Protein AF-A0A4U5U9J2-F1 (afdb_monomer_lite)

Foldseek 3Di:
DDDDPVVVVVVVVVVVVVVVVVVVVVVVVVVVVVVVVVVVVVVVVVVVVVVVVVVVVVVVVVVVVVVVCCVLCVCVVVVNDDGSVPPPDDDPDPPDDDPPPPPPPPPPPPPPDDDDDDDDQDDDDQWGDDPDPDGPRPPPPPPPDDDDDDPPPDD

Sequence (155 aa):
MSASVPEHQELLDRHEYILGRRAELLEQMQSHREQMKIQRKQQVEESEAARHRNSTLLQTRYWASVEESIPAWEHFLLGKGPHPADCPGQPPRRAKQKPSTAKNQGSYFKCRYIRSKWPVAERVGNVIRCCGNVVCVAAVAQTVPPPPSCEEEKS

Organism: Collichthys lucidus (NCBI:txid240159)

Structure (mmCIF, N/CA/C/O backbone):
data_AF-A0A4U5U9J2-F1
#
_entry.id   AF-A0A4U5U9J2-F1
#
loop_
_atom_site.group_PDB
_atom_site.id
_atom_site.type_symbol
_atom_site.label_atom_id
_atom_site.label_alt_id
_atom_site.label_comp_id
_atom_site.label_asym_id
_atom_site.label_entity_id
_atom_site.label_seq_id
_atom_site.pdbx_PDB_ins_code
_atom_site.Cartn_x
_atom_site.Cartn_y
_atom_site.Cartn_z
_atom_site.occupancy
_atom_site.B_iso_or_equiv
_atom_site.auth_seq_id
_atom_site.auth_comp_id
_atom_site.auth_asym_id
_atom_site.auth_atom_id
_atom_site.pdbx_PDB_model_num
ATOM 1 N N . MET A 1 1 ? 24.794 -1.847 -56.945 1.00 43.69 1 MET A N 1
ATOM 2 C CA . MET A 1 1 ? 25.380 -0.841 -56.040 1.00 43.69 1 MET A CA 1
ATOM 3 C C . MET A 1 1 ? 25.689 -1.552 -54.741 1.00 43.69 1 MET A C 1
ATOM 5 O O . MET A 1 1 ? 24.757 -2.008 -54.093 1.00 43.69 1 MET A O 1
ATOM 9 N N . SER A 1 2 ? 26.969 -1.760 -54.448 1.00 54.12 2 SER A N 1
ATOM 10 C CA . SER A 1 2 ? 27.419 -2.426 -53.223 1.00 54.12 2 SER A CA 1
ATOM 11 C C . SER A 1 2 ? 27.791 -1.337 -52.227 1.00 54.12 2 SER A C 1
ATOM 13 O O . SER A 1 2 ? 28.576 -0.460 -52.585 1.00 54.12 2 SER A O 1
ATOM 15 N N . ALA A 1 3 ? 27.190 -1.360 -51.037 1.00 59.53 3 ALA A N 1
ATOM 16 C CA . ALA A 1 3 ? 27.497 -0.402 -49.979 1.00 59.53 3 ALA A CA 1
ATOM 17 C C . ALA A 1 3 ? 28.999 -0.430 -49.671 1.00 59.53 3 ALA A C 1
ATOM 19 O O . ALA A 1 3 ? 29.617 -1.501 -49.643 1.00 59.53 3 ALA A O 1
ATOM 20 N N . SER A 1 4 ? 29.591 0.745 -49.484 1.00 74.19 4 SER A N 1
ATOM 21 C CA . SER A 1 4 ? 31.005 0.837 -49.137 1.00 74.19 4 SER A CA 1
ATOM 22 C C . SER A 1 4 ? 31.201 0.443 -47.667 1.00 74.19 4 SER A C 1
ATOM 24 O O . SER A 1 4 ? 30.349 0.698 -46.820 1.00 74.19 4 SER A O 1
ATOM 26 N N . VAL A 1 5 ? 32.329 -0.196 -47.347 1.00 73.88 5 VAL A N 1
ATOM 27 C CA . VAL A 1 5 ? 32.703 -0.612 -45.977 1.00 73.88 5 VAL A CA 1
ATOM 28 C C . VAL A 1 5 ? 32.447 0.465 -44.894 1.00 73.88 5 VAL A C 1
ATOM 30 O O . VAL A 1 5 ? 31.928 0.099 -43.839 1.00 73.88 5 VAL A O 1
ATOM 33 N N . PRO A 1 6 ? 32.726 1.770 -45.109 1.00 76.50 6 PRO A N 1
ATOM 34 C CA . PRO A 1 6 ? 32.432 2.799 -44.103 1.00 76.50 6 PRO A CA 1
ATOM 35 C C . PRO A 1 6 ? 30.933 3.044 -43.844 1.00 76.50 6 PRO A C 1
ATOM 37 O O . PRO A 1 6 ? 30.568 3.323 -42.705 1.00 76.50 6 PRO A O 1
ATOM 40 N N . GLU A 1 7 ? 30.048 2.877 -44.834 1.00 85.19 7 GLU A N 1
ATOM 41 C CA . GLU A 1 7 ? 28.589 3.005 -44.632 1.00 85.19 7 GLU A CA 1
ATOM 42 C C . GLU A 1 7 ? 28.043 1.878 -43.744 1.00 85.19 7 GLU A C 1
ATOM 44 O O . GLU A 1 7 ? 27.131 2.080 -42.941 1.00 85.19 7 GLU A O 1
ATOM 49 N N . HIS A 1 8 ? 28.621 0.679 -43.863 1.00 89.25 8 HIS A N 1
ATOM 50 C CA . HIS A 1 8 ? 28.264 -0.454 -43.015 1.00 89.25 8 HIS A CA 1
ATOM 51 C C . HIS A 1 8 ? 28.697 -0.231 -41.559 1.00 89.25 8 HIS A C 1
ATOM 53 O O . HIS A 1 8 ? 27.952 -0.581 -40.646 1.00 89.25 8 HIS A O 1
ATOM 59 N N . GLN A 1 9 ? 29.864 0.379 -41.330 1.00 93.88 9 GLN A N 1
ATOM 60 C CA . GLN A 1 9 ? 30.335 0.685 -39.978 1.00 93.88 9 GLN A CA 1
ATOM 61 C C . GLN A 1 9 ? 29.421 1.694 -39.274 1.00 93.88 9 GLN A C 1
ATOM 63 O O . GLN A 1 9 ? 28.988 1.444 -38.154 1.00 93.88 9 GLN A O 1
ATOM 68 N N . GLU A 1 10 ? 29.040 2.780 -39.951 1.00 94.12 10 GLU A N 1
ATOM 69 C CA . GLU A 1 10 ? 28.128 3.772 -39.369 1.00 94.12 10 GLU A CA 1
ATOM 70 C C . GLU A 1 10 ? 26.764 3.154 -39.007 1.00 94.12 10 GLU A C 1
ATOM 72 O O . GLU A 1 10 ? 26.147 3.498 -37.994 1.00 94.12 10 GLU A O 1
ATOM 77 N N . LEU A 1 11 ? 26.280 2.207 -39.817 1.00 95.75 11 LEU A N 1
ATOM 78 C CA . LEU A 1 11 ? 25.041 1.492 -39.528 1.00 95.75 11 LEU A CA 1
ATOM 79 C C . LEU A 1 11 ? 25.152 0.621 -38.268 1.00 95.75 11 LEU A C 1
ATOM 81 O O . LEU A 1 11 ? 24.199 0.572 -37.485 1.00 95.75 11 LEU A O 1
ATOM 85 N N . LEU A 1 12 ? 26.291 -0.049 -38.069 1.00 95.75 12 LEU A N 1
ATOM 86 C CA . LEU A 1 12 ? 26.555 -0.828 -36.858 1.00 95.75 12 LEU A CA 1
ATOM 87 C C . LEU A 1 12 ? 26.561 0.071 -35.620 1.00 95.75 12 LEU A C 1
ATOM 89 O O . LEU A 1 12 ? 25.871 -0.242 -34.650 1.00 95.75 12 LEU A O 1
ATOM 93 N N . ASP A 1 13 ? 27.225 1.222 -35.690 1.00 97.00 13 ASP A N 1
ATOM 94 C CA . ASP A 1 13 ? 27.300 2.169 -34.573 1.00 97.00 13 ASP A CA 1
ATOM 95 C C . ASP A 1 13 ? 25.897 2.694 -34.198 1.00 97.00 13 ASP A C 1
ATOM 97 O O . ASP A 1 13 ? 25.513 2.752 -33.025 1.00 97.00 13 ASP A O 1
ATOM 101 N N . ARG A 1 14 ? 25.060 3.007 -35.200 1.00 97.81 14 ARG A N 1
ATOM 102 C CA . ARG A 1 14 ? 23.654 3.396 -34.977 1.00 97.81 14 ARG A CA 1
ATOM 103 C C . ARG A 1 14 ? 22.833 2.267 -34.359 1.00 97.81 14 ARG A C 1
ATOM 105 O O . ARG A 1 14 ? 21.957 2.528 -33.531 1.00 97.81 14 ARG A O 1
ATOM 112 N N . HIS A 1 15 ? 23.068 1.026 -34.774 1.00 97.81 15 HIS A N 1
ATOM 113 C CA . HIS A 1 15 ? 22.373 -0.132 -34.225 1.00 97.81 15 HIS A CA 1
ATOM 114 C C . HIS A 1 15 ? 22.726 -0.342 -32.753 1.00 97.81 15 HIS A C 1
ATOM 116 O O . HIS A 1 15 ? 21.823 -0.495 -31.930 1.00 97.81 15 HIS A O 1
ATOM 122 N N . GLU A 1 16 ? 24.014 -0.282 -32.420 1.00 98.06 16 GLU A N 1
ATOM 123 C CA . GLU A 1 16 ? 24.494 -0.381 -31.046 1.00 98.06 16 GLU A CA 1
ATOM 124 C C . GLU A 1 16 ? 23.889 0.724 -30.173 1.00 98.06 16 GLU A C 1
ATOM 126 O O . GLU A 1 16 ? 23.336 0.438 -29.110 1.00 98.06 16 GLU A O 1
ATOM 131 N N . TYR A 1 17 ? 23.852 1.963 -30.672 1.00 98.38 17 TYR A N 1
ATOM 132 C CA . TYR A 1 17 ? 23.185 3.067 -29.985 1.00 98.38 17 TYR A CA 1
ATOM 133 C C . TYR A 1 17 ? 21.699 2.779 -29.715 1.00 98.38 17 TYR A C 1
ATOM 135 O O . TYR A 1 17 ? 21.212 2.961 -28.597 1.00 98.38 17 TYR A O 1
ATOM 143 N N . ILE A 1 18 ? 20.959 2.293 -30.717 1.00 98.62 18 ILE A N 1
ATOM 144 C CA . ILE A 1 18 ? 19.539 1.948 -30.561 1.00 98.62 18 ILE A CA 1
ATOM 145 C C . ILE A 1 18 ? 19.356 0.835 -29.523 1.00 98.62 18 ILE A C 1
ATOM 147 O O . ILE A 1 18 ? 18.420 0.900 -28.719 1.00 98.62 18 ILE A O 1
ATOM 151 N N . LEU A 1 19 ? 20.217 -0.185 -29.531 1.00 98.62 19 LEU A N 1
ATOM 152 C CA . LEU A 1 19 ? 20.182 -1.256 -28.537 1.00 98.62 19 LEU A CA 1
ATOM 153 C C . LEU A 1 19 ? 20.455 -0.720 -27.127 1.00 98.62 19 LEU A C 1
ATOM 155 O O . LEU A 1 19 ? 19.695 -1.048 -26.215 1.00 98.62 19 LEU A O 1
ATOM 159 N N . GLY A 1 20 ? 21.445 0.162 -26.964 1.00 98.62 20 GLY A N 1
ATOM 160 C CA . GLY A 1 20 ? 21.744 0.827 -25.694 1.00 98.62 20 GLY A CA 1
ATOM 161 C C . GLY A 1 20 ? 20.545 1.611 -25.156 1.00 98.62 20 GLY A C 1
ATOM 162 O O . GLY A 1 20 ? 20.081 1.361 -24.044 1.00 98.62 20 GLY A O 1
ATOM 163 N N . ARG A 1 21 ? 19.932 2.468 -25.987 1.00 98.75 21 ARG A N 1
ATOM 164 C CA . ARG A 1 21 ? 18.730 3.237 -25.603 1.00 98.75 21 ARG A CA 1
ATOM 165 C C . ARG A 1 21 ? 17.556 2.348 -25.191 1.00 98.75 21 ARG A C 1
ATOM 167 O O . ARG A 1 21 ? 16.795 2.708 -24.293 1.00 98.75 21 ARG A O 1
ATOM 174 N N . ARG A 1 22 ? 17.378 1.200 -25.849 1.00 98.75 22 ARG A N 1
ATOM 175 C CA . ARG A 1 22 ? 16.326 0.231 -25.501 1.00 98.75 22 ARG A CA 1
ATOM 176 C C . ARG A 1 22 ? 16.608 -0.453 -24.169 1.00 98.75 22 ARG A C 1
ATOM 178 O O . ARG A 1 22 ? 15.673 -0.617 -23.390 1.00 98.75 22 ARG A O 1
ATOM 185 N N . ALA A 1 23 ? 17.857 -0.837 -23.916 1.00 98.69 23 ALA A N 1
ATOM 186 C CA . ALA A 1 23 ? 18.259 -1.448 -22.654 1.00 98.69 23 ALA A CA 1
ATOM 187 C C . ALA A 1 23 ? 18.002 -0.497 -21.476 1.00 98.69 23 ALA A C 1
ATOM 189 O O . ALA A 1 23 ? 17.319 -0.883 -20.530 1.00 98.69 23 ALA A O 1
ATOM 190 N N . GLU A 1 24 ? 18.424 0.765 -21.594 1.00 98.75 24 GLU A N 1
ATOM 191 C CA . GLU A 1 24 ? 18.170 1.794 -20.576 1.00 98.75 24 GLU A CA 1
ATOM 192 C C . GLU A 1 24 ? 16.673 1.973 -20.291 1.00 98.75 24 GLU A C 1
ATOM 194 O O . GLU A 1 24 ? 16.246 2.009 -19.138 1.00 98.75 24 GLU A O 1
ATOM 199 N N . LEU A 1 25 ? 15.842 2.067 -21.336 1.00 98.69 25 LEU A N 1
ATOM 200 C CA . LEU A 1 25 ? 14.399 2.235 -21.158 1.00 98.69 25 LEU A CA 1
ATOM 201 C C . LEU A 1 25 ? 13.769 1.025 -20.451 1.00 98.69 25 LEU A C 1
ATOM 203 O O . LEU A 1 25 ? 12.891 1.188 -19.603 1.00 98.69 25 LEU A O 1
ATOM 207 N N . LEU A 1 26 ? 14.210 -0.191 -20.785 1.00 98.75 26 LEU A N 1
ATOM 208 C CA . LEU A 1 26 ? 13.737 -1.408 -20.126 1.00 98.75 26 LEU A CA 1
ATOM 209 C C . LEU A 1 26 ? 14.133 -1.438 -18.651 1.00 98.75 26 LEU A C 1
ATOM 211 O O . LEU A 1 26 ? 13.293 -1.770 -17.814 1.00 98.75 26 LEU A O 1
ATOM 215 N N . GLU A 1 27 ? 15.364 -1.049 -18.329 1.00 98.75 27 GLU A N 1
ATOM 216 C CA . GLU A 1 27 ? 15.837 -0.937 -16.951 1.00 98.75 27 GLU A CA 1
ATOM 217 C C . GLU A 1 27 ? 15.010 0.091 -16.164 1.00 98.75 27 GLU A C 1
ATOM 219 O O . GLU A 1 27 ? 14.516 -0.205 -15.073 1.00 98.75 27 GLU A O 1
ATOM 224 N N . GLN A 1 28 ? 14.734 1.260 -16.752 1.00 98.69 28 GLN A N 1
ATOM 225 C CA . GLN A 1 28 ? 13.867 2.276 -16.144 1.00 98.69 28 GLN A CA 1
ATOM 226 C C . GLN A 1 28 ? 12.455 1.747 -15.872 1.00 98.69 28 GLN A C 1
ATOM 228 O O . GLN A 1 28 ? 11.914 1.931 -14.780 1.00 98.69 28 GLN A O 1
ATOM 233 N N . MET A 1 29 ? 11.848 1.062 -16.844 1.00 98.62 29 MET A N 1
ATOM 234 C CA . MET A 1 29 ? 10.515 0.479 -16.680 1.00 98.62 29 MET A CA 1
ATOM 235 C C . MET A 1 29 ? 10.485 -0.603 -15.592 1.00 98.62 29 MET A C 1
ATOM 237 O O . MET A 1 29 ? 9.504 -0.705 -14.847 1.00 98.62 29 MET A O 1
ATOM 241 N N . GLN A 1 30 ? 11.539 -1.415 -15.488 1.00 98.56 30 GLN A N 1
ATOM 242 C CA . GLN A 1 30 ? 11.671 -2.441 -14.453 1.00 98.56 30 GLN A CA 1
ATOM 243 C C . GLN A 1 30 ? 11.816 -1.811 -13.067 1.00 98.56 30 GLN A C 1
ATOM 245 O O . GLN A 1 30 ? 11.024 -2.131 -12.178 1.00 98.56 30 GLN A O 1
ATOM 250 N N . SER A 1 31 ? 12.729 -0.851 -12.921 1.00 98.75 31 SER A N 1
ATOM 251 C CA . SER A 1 31 ? 12.943 -0.105 -11.680 1.00 98.75 31 SER A CA 1
ATOM 252 C C . SER A 1 31 ? 11.663 0.593 -11.215 1.00 98.75 31 SER A C 1
ATOM 254 O O . SER A 1 31 ? 11.233 0.426 -10.072 1.00 98.75 31 SER A O 1
ATOM 256 N N . HIS A 1 32 ? 10.953 1.273 -12.121 1.00 98.69 32 HIS A N 1
ATOM 257 C CA . HIS A 1 32 ? 9.683 1.912 -11.785 1.00 98.69 32 HIS A CA 1
ATOM 258 C C . HIS A 1 32 ? 8.632 0.897 -11.309 1.00 98.69 32 HIS A C 1
ATOM 260 O O . HIS A 1 32 ? 7.924 1.124 -10.326 1.00 98.69 32 HIS A O 1
ATOM 266 N N . ARG A 1 33 ? 8.540 -0.271 -11.955 1.00 98.44 33 ARG A N 1
ATOM 267 C CA . ARG A 1 33 ? 7.623 -1.333 -11.519 1.00 98.44 33 ARG A CA 1
ATOM 268 C C . ARG A 1 33 ? 7.972 -1.849 -10.123 1.00 98.44 33 ARG A C 1
ATOM 270 O O . ARG A 1 33 ? 7.063 -2.129 -9.339 1.00 98.44 33 ARG A O 1
ATOM 277 N N . GLU A 1 34 ? 9.250 -2.033 -9.826 1.00 98.56 34 GLU A N 1
ATOM 278 C CA . GLU A 1 34 ? 9.721 -2.482 -8.515 1.00 98.56 34 GLU A CA 1
ATOM 279 C C . GLU A 1 34 ? 9.452 -1.441 -7.436 1.00 98.56 34 GLU A C 1
ATOM 281 O O . GLU A 1 34 ? 8.890 -1.777 -6.392 1.00 98.56 34 GLU A O 1
ATOM 286 N N . GLN A 1 35 ? 9.708 -0.172 -7.738 1.00 98.56 35 GLN A N 1
ATOM 287 C CA . GLN A 1 35 ? 9.352 0.947 -6.878 1.00 98.56 35 GLN A CA 1
ATOM 288 C C . GLN A 1 35 ? 7.853 0.947 -6.558 1.00 98.56 35 GLN A C 1
ATOM 290 O O . GLN A 1 35 ? 7.470 0.995 -5.389 1.00 98.56 35 GLN A O 1
ATOM 295 N N . MET A 1 36 ? 6.990 0.797 -7.567 1.00 97.56 36 MET A N 1
ATOM 296 C CA . MET A 1 36 ? 5.542 0.722 -7.352 1.00 97.56 36 MET A CA 1
ATOM 297 C C . MET A 1 36 ? 5.130 -0.498 -6.513 1.00 97.56 36 MET A C 1
ATOM 299 O O . MET A 1 36 ? 4.155 -0.425 -5.763 1.00 97.56 36 MET A O 1
ATOM 303 N N . LYS A 1 37 ? 5.844 -1.631 -6.602 1.00 98.50 37 LYS A N 1
ATOM 304 C CA . LYS A 1 37 ? 5.597 -2.788 -5.721 1.00 98.50 37 LYS A CA 1
ATOM 305 C C . LYS A 1 37 ? 5.949 -2.462 -4.272 1.00 98.50 37 LYS A C 1
ATOM 307 O O . LYS A 1 37 ? 5.170 -2.811 -3.390 1.00 98.50 37 LYS A O 1
ATOM 312 N N . ILE A 1 38 ? 7.090 -1.816 -4.036 1.00 98.62 38 ILE A N 1
ATOM 313 C CA . ILE A 1 38 ? 7.528 -1.411 -2.694 1.00 98.62 38 ILE A CA 1
ATOM 314 C C . ILE A 1 38 ? 6.526 -0.416 -2.103 1.00 98.62 38 ILE A C 1
ATOM 316 O O . ILE A 1 38 ? 6.006 -0.663 -1.019 1.00 98.62 38 ILE A O 1
ATOM 320 N N . GLN A 1 39 ? 6.154 0.623 -2.858 1.00 98.19 39 GLN A N 1
ATOM 321 C CA . GLN A 1 39 ? 5.161 1.613 -2.430 1.00 98.19 39 GLN A CA 1
ATOM 322 C C . GLN A 1 39 ? 3.819 0.974 -2.062 1.00 98.19 39 GLN A C 1
ATOM 324 O O . GLN A 1 39 ? 3.221 1.332 -1.054 1.00 98.19 39 GLN A O 1
ATOM 329 N N . ARG A 1 40 ? 3.338 -0.003 -2.842 1.00 98.06 40 ARG A N 1
ATOM 330 C CA . ARG A 1 40 ? 2.090 -0.715 -2.519 1.00 98.06 40 ARG A CA 1
ATOM 331 C C . ARG A 1 40 ? 2.192 -1.524 -1.232 1.00 98.06 40 ARG A C 1
ATOM 333 O O . ARG A 1 40 ? 1.242 -1.521 -0.460 1.00 98.06 40 ARG A O 1
ATOM 340 N N . LYS A 1 41 ? 3.309 -2.224 -1.010 1.00 97.81 41 LYS A N 1
ATOM 341 C CA . LYS A 1 41 ? 3.529 -2.970 0.239 1.00 97.81 41 LYS A CA 1
ATOM 342 C C . LYS A 1 41 ? 3.524 -2.024 1.435 1.00 97.81 41 LYS A C 1
ATOM 344 O O . LYS A 1 41 ? 2.787 -2.266 2.382 1.00 97.81 41 LYS A O 1
ATOM 349 N N . GLN A 1 42 ? 4.265 -0.924 1.324 1.00 98.38 42 GLN A N 1
ATOM 350 C CA . GLN A 1 42 ? 4.325 0.106 2.352 1.00 98.38 42 GLN A CA 1
ATOM 351 C C . GLN A 1 42 ? 2.943 0.716 2.624 1.00 98.38 42 GLN A C 1
ATOM 353 O O . GLN A 1 42 ? 2.529 0.804 3.772 1.00 98.38 42 GLN A O 1
ATOM 358 N N . GLN A 1 43 ? 2.177 1.046 1.581 1.00 98.00 43 GLN A N 1
ATOM 359 C CA . GLN A 1 43 ? 0.822 1.579 1.734 1.00 98.00 43 GLN A CA 1
ATOM 360 C C . GLN A 1 43 ? -0.107 0.609 2.481 1.00 98.00 43 GLN A C 1
ATOM 362 O O . GLN A 1 43 ? -0.913 1.040 3.306 1.00 98.00 43 GLN A O 1
ATOM 367 N N . VAL A 1 44 ? -0.026 -0.693 2.189 1.00 97.94 44 VAL A N 1
ATOM 368 C CA . VAL A 1 44 ? -0.823 -1.710 2.890 1.00 97.94 44 VAL A CA 1
ATOM 369 C C . VAL A 1 44 ? -0.437 -1.753 4.365 1.00 97.94 44 VAL A C 1
ATOM 371 O O . VAL A 1 44 ? -1.319 -1.620 5.210 1.00 97.94 44 VAL A O 1
ATOM 374 N N . GLU A 1 45 ? 0.854 -1.844 4.669 1.00 98.25 45 GLU A N 1
ATOM 375 C CA . GLU A 1 45 ? 1.369 -1.878 6.041 1.00 98.25 45 GLU A CA 1
ATOM 376 C C . GLU A 1 45 ? 0.970 -0.625 6.840 1.00 98.25 45 GLU A C 1
ATOM 378 O O . GLU A 1 45 ? 0.433 -0.726 7.944 1.00 98.25 45 GLU A O 1
ATOM 383 N N . GLU A 1 46 ? 1.116 0.563 6.250 1.00 98.19 46 GLU A N 1
ATOM 384 C CA . GLU A 1 46 ? 0.688 1.827 6.856 1.00 98.19 46 GLU A CA 1
ATOM 385 C C . GLU A 1 46 ? -0.825 1.856 7.118 1.00 98.19 46 GLU A C 1
ATOM 387 O O . GLU A 1 46 ? -1.273 2.301 8.182 1.00 98.19 46 GLU A O 1
ATOM 392 N N . SER A 1 47 ? -1.630 1.352 6.175 1.00 98.00 47 SER A N 1
ATOM 393 C CA . SER A 1 47 ? -3.086 1.280 6.325 1.00 98.00 47 SER A CA 1
ATOM 394 C C . SER A 1 47 ? -3.510 0.295 7.418 1.00 98.00 47 SER A C 1
ATOM 396 O O . SER A 1 47 ? -4.437 0.574 8.183 1.00 98.00 47 SER A O 1
ATOM 398 N N . GLU A 1 48 ? -2.809 -0.832 7.547 1.00 98.56 48 GLU A N 1
ATOM 399 C CA . GLU A 1 48 ? -3.054 -1.833 8.579 1.00 98.56 48 GLU A CA 1
ATOM 400 C C . GLU A 1 48 ? -2.665 -1.306 9.959 1.00 98.56 48 GLU A C 1
ATOM 402 O O . GLU A 1 48 ? -3.457 -1.411 10.900 1.00 98.56 48 GLU A O 1
ATOM 407 N N . ALA A 1 49 ? -1.512 -0.643 10.067 1.00 98.56 49 ALA A N 1
ATOM 408 C CA . ALA A 1 49 ? -1.080 0.022 11.289 1.00 98.56 49 ALA A CA 1
ATOM 409 C C . ALA A 1 49 ? -2.057 1.135 11.704 1.00 98.56 49 ALA A C 1
ATOM 411 O O . ALA A 1 49 ? -2.396 1.268 12.882 1.00 98.56 49 ALA A O 1
ATOM 412 N N . ALA A 1 50 ? -2.560 1.932 10.755 1.00 98.38 50 ALA A N 1
ATOM 413 C CA . ALA A 1 50 ? -3.594 2.932 11.023 1.00 98.38 50 ALA A CA 1
ATOM 414 C C . ALA A 1 50 ? -4.907 2.296 11.495 1.00 98.38 50 ALA A C 1
ATOM 416 O O . ALA A 1 50 ? -5.490 2.752 12.480 1.00 98.38 50 ALA A O 1
ATOM 417 N N . ARG A 1 51 ? -5.350 1.214 10.844 1.00 98.31 51 ARG A N 1
ATOM 418 C CA . ARG A 1 51 ? -6.548 0.464 11.242 1.00 98.31 51 ARG A CA 1
ATOM 419 C C . ARG A 1 51 ? -6.421 -0.073 12.663 1.00 98.31 51 ARG A C 1
ATOM 421 O O . ARG A 1 51 ? -7.364 0.067 13.438 1.00 98.31 51 ARG A O 1
ATOM 428 N N . HIS A 1 52 ? -5.272 -0.647 13.012 1.00 98.38 52 HIS A N 1
ATOM 429 C CA . HIS A 1 52 ? -5.028 -1.170 14.352 1.00 98.38 52 HIS A CA 1
ATOM 430 C C . HIS A 1 52 ? -5.085 -0.058 15.408 1.00 98.38 52 HIS A C 1
ATOM 432 O O . HIS A 1 52 ? -5.872 -0.152 16.346 1.00 98.38 52 HIS A O 1
ATOM 438 N N . ARG A 1 53 ? -4.356 1.050 15.202 1.00 98.44 53 ARG A N 1
ATOM 439 C CA . ARG A 1 53 ? -4.384 2.215 16.107 1.00 98.44 53 ARG A CA 1
ATOM 440 C C . ARG A 1 53 ? -5.793 2.776 16.294 1.00 98.44 53 ARG A C 1
ATOM 442 O O . ARG A 1 53 ? -6.204 3.033 17.422 1.00 98.44 53 ARG A O 1
ATOM 449 N N . ASN A 1 54 ? -6.541 2.936 15.201 1.00 98.56 54 ASN A N 1
ATOM 450 C CA . ASN A 1 54 ? -7.911 3.441 15.250 1.00 98.56 54 ASN A CA 1
ATOM 451 C C . ASN A 1 54 ? -8.839 2.488 16.011 1.00 98.56 54 ASN A C 1
ATOM 453 O O . ASN A 1 54 ? -9.654 2.947 16.806 1.00 98.56 54 ASN A O 1
ATOM 457 N N . SER A 1 55 ? -8.699 1.176 15.804 1.00 98.25 55 SER A N 1
ATOM 458 C CA . SER A 1 55 ? -9.475 0.168 16.531 1.00 98.25 55 SER A CA 1
ATOM 459 C C . SER A 1 55 ? -9.228 0.252 18.036 1.00 98.25 55 SER A C 1
ATOM 461 O O . SER A 1 55 ? -10.184 0.299 18.807 1.00 98.25 55 SER A O 1
ATOM 463 N N . THR A 1 56 ? -7.962 0.323 18.452 1.00 98.31 56 THR A N 1
ATOM 464 C CA . THR A 1 56 ? -7.591 0.447 19.867 1.00 98.31 56 THR A CA 1
ATOM 465 C C . THR A 1 56 ? -8.140 1.738 20.463 1.00 98.31 56 THR A C 1
ATOM 467 O O . THR A 1 56 ? -8.789 1.705 21.502 1.00 98.31 56 THR A O 1
ATOM 470 N N . LEU A 1 57 ? -7.972 2.870 19.772 1.00 98.38 57 LEU A N 1
ATOM 471 C CA . LEU A 1 57 ? -8.482 4.159 20.237 1.00 98.38 57 LEU A CA 1
ATOM 472 C C . LEU A 1 57 ? -10.005 4.145 20.419 1.00 98.38 57 LEU A C 1
ATOM 474 O O . LEU A 1 57 ? -10.511 4.651 21.419 1.00 98.38 57 LEU A O 1
ATOM 478 N N . LEU A 1 58 ? -10.743 3.572 19.466 1.00 98.31 58 LEU A N 1
ATOM 479 C CA . LEU A 1 58 ? -12.198 3.462 19.561 1.00 98.31 58 LEU A CA 1
ATOM 480 C C . LEU A 1 58 ? -12.620 2.577 20.732 1.00 98.31 58 LEU A C 1
ATOM 482 O O . LEU A 1 58 ? -13.534 2.950 21.460 1.00 98.31 58 LEU A O 1
ATOM 486 N N . GLN A 1 59 ? -11.938 1.452 20.946 1.00 98.44 59 GLN A N 1
ATOM 487 C CA . GLN A 1 59 ? -12.207 0.573 22.079 1.00 98.44 59 GLN A CA 1
ATOM 488 C C . GLN A 1 59 ? -11.947 1.281 23.415 1.00 98.44 59 GLN A C 1
ATOM 490 O O . GLN A 1 59 ? -12.789 1.222 24.307 1.00 98.44 59 GLN A O 1
ATOM 495 N N . THR A 1 60 ? -10.831 2.003 23.541 1.00 98.06 60 THR A N 1
ATOM 496 C CA . THR A 1 60 ? -10.519 2.788 24.743 1.00 98.06 60 THR A CA 1
ATOM 497 C C . THR A 1 60 ? -11.584 3.848 25.010 1.00 98.06 60 THR A C 1
ATOM 499 O O . THR A 1 60 ? -12.061 3.970 26.134 1.00 98.06 60 THR A O 1
ATOM 502 N N . ARG A 1 61 ? -12.008 4.592 23.979 1.00 98.19 61 ARG A N 1
ATOM 503 C CA . ARG A 1 61 ? -13.061 5.611 24.128 1.00 98.19 61 ARG A CA 1
ATOM 504 C C . ARG A 1 61 ? -14.414 5.002 24.477 1.00 98.19 61 ARG A C 1
ATOM 506 O O . ARG A 1 61 ? -15.144 5.588 25.268 1.00 98.19 61 ARG A O 1
ATOM 513 N N . TYR A 1 62 ? -14.742 3.853 23.892 1.00 98.12 62 TYR A N 1
ATOM 514 C CA . TYR A 1 62 ? -15.964 3.125 24.205 1.00 98.12 62 TYR A CA 1
ATOM 515 C C . TYR A 1 62 ? -15.995 2.723 25.680 1.00 98.12 62 TYR A C 1
ATOM 517 O O . TYR A 1 62 ? -16.939 3.081 26.373 1.00 98.12 62 TYR A O 1
ATOM 525 N N . TRP A 1 63 ? -14.951 2.054 26.177 1.00 97.88 63 TRP A N 1
ATOM 526 C CA . TRP A 1 63 ? -14.914 1.624 27.576 1.00 97.88 63 TRP A CA 1
ATOM 527 C C . TRP A 1 63 ? -14.918 2.799 28.553 1.00 97.88 63 TRP A C 1
ATOM 529 O O . TRP A 1 63 ? -15.675 2.753 29.514 1.00 97.88 63 TRP A O 1
ATOM 539 N N . ALA A 1 64 ? -14.202 3.887 28.259 1.00 98.19 64 ALA A N 1
ATOM 540 C CA . ALA A 1 64 ? -14.276 5.106 29.068 1.00 98.19 64 ALA A CA 1
ATOM 541 C C . ALA A 1 64 ? -15.705 5.686 29.125 1.00 98.19 64 ALA A C 1
ATOM 543 O O . ALA A 1 64 ? -16.179 6.076 30.186 1.00 98.19 64 ALA A O 1
ATOM 544 N N . SER A 1 65 ? -16.423 5.701 27.995 1.00 97.38 65 SER A N 1
ATOM 545 C CA . SER A 1 65 ? -17.820 6.158 27.949 1.00 97.38 65 SER A CA 1
ATOM 546 C C . SER A 1 65 ? -18.774 5.216 28.689 1.00 97.38 65 SER A C 1
ATOM 548 O O . SER A 1 65 ? -19.740 5.677 29.301 1.00 97.38 65 SER A O 1
ATOM 550 N N . VAL A 1 66 ? -18.515 3.905 28.648 1.00 96.50 66 VAL A N 1
ATOM 551 C CA . VAL A 1 66 ? -19.259 2.919 29.441 1.00 96.50 66 VAL A CA 1
ATOM 552 C C . VAL A 1 66 ? -19.044 3.190 30.926 1.00 96.50 66 VAL A C 1
ATOM 554 O O . VAL A 1 66 ? -20.028 3.329 31.643 1.00 96.50 66 VAL A O 1
ATOM 557 N N . GLU A 1 67 ? -17.796 3.332 31.374 1.00 96.56 67 GLU A N 1
ATOM 558 C CA . GLU A 1 67 ? -17.452 3.639 32.769 1.00 96.56 67 GLU A CA 1
ATOM 559 C C . GLU A 1 67 ? -18.110 4.935 33.256 1.00 96.56 67 GLU A C 1
ATOM 561 O O . GLU A 1 67 ? -18.684 4.957 34.342 1.00 96.56 67 GLU A O 1
ATOM 566 N N . GLU A 1 68 ? -18.121 5.981 32.425 1.00 95.75 68 GLU A N 1
ATOM 567 C CA . GLU A 1 68 ? -18.819 7.242 32.708 1.00 95.75 68 GLU A CA 1
ATOM 568 C C . GLU A 1 68 ? -20.344 7.063 32.821 1.00 95.75 68 GLU A C 1
ATOM 570 O O . GLU A 1 68 ? -21.002 7.748 33.604 1.00 95.75 68 GLU A O 1
ATOM 575 N N . SER A 1 69 ? -20.919 6.124 32.067 1.00 93.69 69 SER A N 1
ATOM 576 C CA . SER A 1 69 ? -22.363 5.875 32.055 1.00 93.69 69 SER A CA 1
ATOM 577 C C . SER A 1 69 ? -22.823 4.935 33.173 1.00 93.69 69 SER A C 1
ATOM 579 O O . SER A 1 69 ? -23.972 5.043 33.596 1.00 93.69 69 SER A O 1
ATOM 581 N N . ILE A 1 70 ? -21.972 4.031 33.677 1.00 93.94 70 ILE A N 1
ATOM 582 C CA . ILE A 1 70 ? -22.338 3.024 34.695 1.00 93.94 70 ILE A CA 1
ATOM 583 C C . ILE A 1 70 ? -23.096 3.627 35.896 1.00 93.94 70 ILE A C 1
ATOM 585 O O . ILE A 1 70 ? -24.144 3.074 36.239 1.00 93.94 70 ILE A O 1
ATOM 589 N N . PRO A 1 71 ? -22.679 4.759 36.502 1.00 93.50 71 PRO A N 1
ATOM 590 C CA . PRO A 1 71 ? -23.390 5.338 37.646 1.00 93.50 71 PRO A CA 1
ATOM 591 C C . PRO A 1 71 ? -24.845 5.722 37.343 1.00 93.50 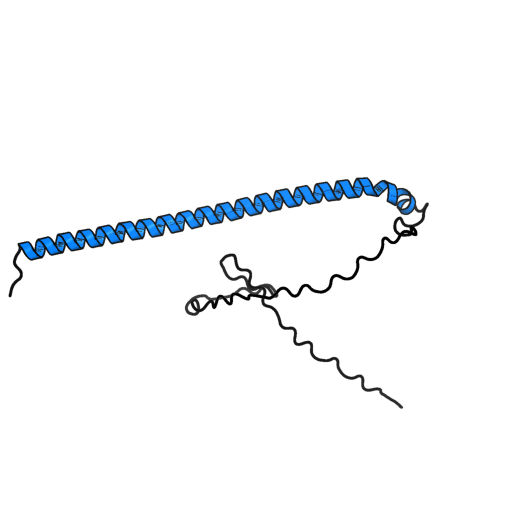71 PRO A C 1
ATOM 593 O O . PRO A 1 71 ? -25.733 5.514 38.170 1.00 93.50 71 PRO A O 1
ATOM 596 N N . ALA A 1 72 ? -25.127 6.229 36.137 1.00 90.56 72 ALA A N 1
ATOM 597 C CA . ALA A 1 72 ? -26.492 6.565 35.725 1.00 90.56 72 ALA A CA 1
ATOM 598 C C . ALA A 1 72 ? -27.384 5.318 35.606 1.00 90.56 72 ALA A C 1
ATOM 600 O O . ALA A 1 72 ? -28.598 5.400 35.786 1.00 90.56 72 ALA A O 1
ATOM 601 N N . TRP A 1 73 ? -26.782 4.160 35.325 1.00 92.75 73 TRP A N 1
ATOM 602 C CA . TRP A 1 73 ? -27.470 2.877 35.208 1.00 92.75 73 TRP A CA 1
ATOM 603 C C . TRP A 1 73 ? -27.527 2.090 36.523 1.00 92.75 73 TRP A C 1
ATOM 605 O O . TRP A 1 73 ? -28.357 1.192 36.637 1.00 92.75 73 TRP A O 1
ATOM 615 N N . GLU A 1 74 ? -26.711 2.419 37.527 1.00 94.06 74 GLU A N 1
ATOM 616 C CA . GLU A 1 74 ? -26.551 1.643 38.767 1.00 94.06 74 GLU A CA 1
ATOM 617 C C . GLU A 1 74 ? -27.887 1.346 39.468 1.00 94.06 74 GLU A C 1
ATOM 619 O O . GLU A 1 74 ? -28.202 0.196 39.769 1.00 94.06 74 GLU A O 1
ATOM 624 N N . HIS A 1 75 ? -28.727 2.364 39.657 1.00 90.88 75 HIS A N 1
ATOM 625 C CA . HIS A 1 75 ? -30.012 2.220 40.348 1.00 90.88 75 HIS A CA 1
ATOM 626 C C . HIS A 1 75 ? -30.980 1.294 39.603 1.00 90.88 75 HIS A C 1
ATOM 628 O O . HIS A 1 75 ? -31.684 0.501 40.230 1.00 90.88 75 HIS A O 1
ATOM 634 N N . PHE A 1 76 ? -30.999 1.377 38.272 1.00 92.56 76 PHE A N 1
ATOM 635 C CA . PHE A 1 76 ? -31.810 0.508 37.426 1.00 92.56 76 PHE A CA 1
ATOM 636 C C . PHE A 1 76 ? -31.276 -0.930 37.429 1.00 92.56 76 PHE A C 1
ATOM 638 O O . PHE A 1 76 ? -32.044 -1.866 37.639 1.00 92.56 76 PHE A O 1
ATOM 645 N N . LEU A 1 77 ? -29.960 -1.111 37.271 1.00 90.38 77 LEU A N 1
ATOM 646 C CA . LEU A 1 77 ? -29.310 -2.427 37.277 1.00 90.38 77 LEU A CA 1
ATOM 647 C C . LEU A 1 77 ? -29.481 -3.160 38.617 1.00 90.38 77 LEU A C 1
ATOM 649 O O . LEU A 1 77 ? -29.540 -4.386 38.644 1.00 90.38 77 LEU A O 1
ATOM 653 N N . LEU A 1 78 ? -29.615 -2.418 39.719 1.00 94.00 78 LEU A N 1
ATOM 654 C CA . LEU A 1 78 ? -29.910 -2.953 41.051 1.00 94.00 78 LEU A CA 1
ATOM 655 C C . LEU A 1 78 ? -31.415 -3.162 41.322 1.00 94.00 78 LEU A C 1
ATOM 657 O O . LEU A 1 78 ? -31.776 -3.572 42.425 1.00 94.00 78 LEU A O 1
ATOM 661 N N . GLY A 1 79 ? -32.299 -2.863 40.361 1.00 91.81 79 GLY A N 1
ATOM 662 C CA . GLY A 1 79 ? -33.755 -2.997 40.498 1.00 91.81 79 GLY A CA 1
ATOM 663 C C . GLY A 1 79 ? -34.410 -1.953 41.412 1.00 91.81 79 GLY A C 1
ATOM 664 O O . GLY A 1 79 ? -35.520 -2.167 41.893 1.00 91.81 79 GLY A O 1
ATOM 665 N N . LYS A 1 80 ? -33.723 -0.837 41.687 1.00 89.25 80 LYS A N 1
ATOM 666 C CA . LYS A 1 80 ? -34.136 0.192 42.659 1.00 89.25 80 LYS A CA 1
ATOM 667 C C . LYS A 1 80 ? -34.630 1.495 42.026 1.00 89.25 80 LYS A C 1
ATOM 669 O O . LYS A 1 80 ? -34.965 2.422 42.758 1.00 89.25 80 LYS A O 1
ATOM 674 N N . GLY A 1 81 ? -34.661 1.601 40.700 1.00 83.44 81 GLY A N 1
ATOM 675 C CA . GLY A 1 81 ? -35.023 2.840 40.018 1.00 83.44 81 GLY A CA 1
ATOM 676 C C . GLY A 1 81 ? -35.576 2.632 38.608 1.00 83.44 81 GLY A C 1
ATOM 677 O O . GLY A 1 81 ? -35.461 1.535 38.056 1.00 83.44 81 GLY A O 1
ATOM 678 N N . PRO A 1 82 ? -36.191 3.679 38.032 1.00 87.25 82 PRO A N 1
ATOM 679 C CA . PRO A 1 82 ? -36.679 3.665 36.657 1.00 87.25 82 PRO A CA 1
ATOM 680 C C . PRO A 1 82 ? -35.520 3.536 35.661 1.00 87.25 82 PRO A C 1
ATOM 682 O O . PRO A 1 82 ? -34.362 3.797 35.995 1.00 87.25 82 PRO A O 1
ATOM 685 N N . HIS A 1 83 ? -35.826 3.137 34.427 1.00 86.44 83 HIS A N 1
ATOM 686 C CA . HIS A 1 83 ? -34.803 2.980 33.401 1.00 86.44 83 HIS A CA 1
ATOM 687 C C . HIS A 1 83 ? -34.169 4.347 33.060 1.00 86.44 83 HIS A C 1
ATOM 689 O O . HIS A 1 83 ? -34.894 5.336 32.936 1.00 86.44 83 HIS A O 1
ATOM 695 N N . PRO A 1 84 ? -32.840 4.447 32.846 1.00 82.19 84 PRO A N 1
ATOM 696 C CA . PRO A 1 84 ? -32.163 5.733 32.620 1.00 82.19 84 PRO A CA 1
ATOM 697 C C . PRO A 1 84 ? -32.656 6.510 31.387 1.00 82.19 84 PRO A C 1
ATOM 699 O O . PRO A 1 84 ? -32.462 7.720 31.295 1.00 82.19 84 PRO A O 1
ATOM 702 N N . ALA A 1 85 ? -33.316 5.831 30.442 1.00 78.62 85 ALA A N 1
ATOM 703 C CA . ALA A 1 85 ? -33.941 6.455 29.272 1.00 78.62 85 ALA A CA 1
ATOM 704 C C . ALA A 1 85 ? -35.367 6.999 29.509 1.00 78.62 85 ALA A C 1
ATOM 706 O O . ALA A 1 85 ? -35.877 7.702 28.640 1.00 78.62 85 ALA A O 1
ATOM 707 N N . ASP A 1 86 ? -35.998 6.722 30.655 1.00 67.38 86 ASP A N 1
ATOM 708 C CA . ASP A 1 86 ? -37.375 7.154 30.965 1.00 67.38 86 ASP A CA 1
ATOM 709 C C . ASP A 1 86 ? -37.448 8.592 31.522 1.00 67.38 86 ASP A C 1
ATOM 711 O O . ASP A 1 86 ? -38.500 9.052 31.970 1.00 67.38 86 ASP A O 1
ATOM 715 N N . CYS A 1 87 ? -36.341 9.341 31.487 1.00 51.44 87 CYS A N 1
ATOM 716 C CA . CYS A 1 87 ? -36.328 10.750 31.866 1.00 51.44 87 CYS A CA 1
ATOM 717 C C . CYS A 1 87 ? -37.158 11.584 30.855 1.00 51.44 87 CYS A C 1
ATOM 719 O O . CYS A 1 87 ? -36.925 11.473 29.645 1.00 51.44 87 CYS A O 1
ATOM 721 N N . PRO A 1 88 ? -38.109 12.439 31.293 1.00 47.25 88 PRO A N 1
ATOM 722 C CA . PRO A 1 88 ? -38.944 13.259 30.412 1.00 47.25 88 PRO A CA 1
ATOM 723 C C . PRO A 1 88 ? -38.133 14.433 29.852 1.00 47.25 88 PRO A C 1
ATOM 725 O O . PRO A 1 88 ? -38.240 15.577 30.280 1.00 47.25 88 PRO A O 1
ATOM 728 N N . GLY A 1 89 ? -37.280 14.134 28.883 1.00 55.19 89 GLY A N 1
ATOM 729 C CA . GLY A 1 89 ? -36.408 15.099 28.236 1.00 55.19 89 GLY A CA 1
ATOM 730 C C . GLY A 1 89 ? -36.001 14.591 26.868 1.00 55.19 89 GLY A C 1
ATOM 731 O O . GLY A 1 89 ? -34.825 14.354 26.625 1.00 55.19 89 GLY A O 1
ATOM 732 N N . GLN A 1 90 ? -36.970 14.396 25.968 1.00 54.31 90 GLN A N 1
ATOM 733 C CA . GLN A 1 90 ? -36.656 14.270 24.546 1.00 54.31 90 GLN A CA 1
ATOM 734 C C . GLN A 1 90 ? -35.997 15.580 24.082 1.00 54.31 90 GLN A C 1
ATOM 736 O O . GLN A 1 90 ? -36.678 16.608 24.052 1.00 54.31 90 GLN A O 1
ATOM 741 N N . PRO A 1 91 ? -34.718 15.590 23.660 1.00 57.28 91 PRO A N 1
ATOM 742 C CA . PRO A 1 91 ? -34.232 16.690 22.845 1.00 57.28 91 PRO A CA 1
ATOM 743 C C . PRO A 1 91 ? -35.004 16.683 21.514 1.00 57.28 91 PRO A C 1
ATOM 745 O O . PRO A 1 91 ? -35.404 15.611 21.038 1.00 57.28 91 PRO A O 1
ATOM 748 N N . PRO A 1 92 ? -35.235 17.854 20.894 1.00 55.41 92 PRO A N 1
ATOM 749 C CA . PRO A 1 92 ? -36.017 17.952 19.672 1.00 55.41 92 PRO A CA 1
ATOM 750 C C . PRO A 1 92 ? -35.432 17.012 18.623 1.00 55.41 92 PRO A C 1
ATOM 752 O O . PRO A 1 92 ? -34.249 17.092 18.279 1.00 55.41 92 PRO A O 1
ATOM 755 N N . ARG A 1 93 ? -36.277 16.096 18.130 1.00 61.41 93 ARG A N 1
ATOM 756 C CA . ARG A 1 93 ? -35.961 15.207 17.011 1.00 61.41 93 ARG A CA 1
ATOM 757 C C . ARG A 1 93 ? -35.334 16.058 15.911 1.00 61.41 93 ARG A C 1
ATOM 759 O O . ARG A 1 93 ? -36.003 16.927 15.354 1.00 61.41 93 ARG A O 1
ATOM 766 N N . ARG A 1 94 ? -34.048 15.828 15.614 1.00 62.47 94 ARG A N 1
ATOM 767 C CA . ARG A 1 94 ? -33.371 16.470 14.482 1.00 62.47 94 ARG A CA 1
ATOM 768 C C . ARG A 1 94 ? -34.262 16.310 13.256 1.00 62.47 94 ARG A C 1
ATOM 770 O O . ARG A 1 94 ? -34.631 15.189 12.900 1.00 62.47 94 ARG A O 1
ATOM 777 N N . ALA A 1 95 ? -34.615 17.436 12.640 1.00 59.44 95 ALA A N 1
ATOM 778 C CA . ALA A 1 95 ? -35.365 17.449 11.399 1.00 59.44 95 ALA A CA 1
ATOM 779 C C . ALA A 1 95 ? -34.686 16.515 10.391 1.00 59.44 95 ALA A C 1
ATOM 781 O O . ALA A 1 95 ? -33.469 16.560 10.190 1.00 59.44 95 ALA A O 1
ATOM 782 N N . LYS A 1 96 ? -35.502 15.642 9.801 1.00 60.62 96 LYS A N 1
ATOM 783 C CA . LYS A 1 96 ? -35.129 14.668 8.780 1.00 60.62 96 LYS A CA 1
ATOM 784 C C . LYS A 1 96 ? -34.344 15.396 7.686 1.00 60.62 96 LYS A C 1
ATOM 786 O O . LYS A 1 96 ? -34.909 16.211 6.959 1.00 60.62 96 LYS A O 1
ATOM 791 N N . GLN A 1 97 ? -33.034 15.155 7.616 1.00 63.31 97 GLN A N 1
ATOM 792 C CA . GLN A 1 97 ? -32.203 15.702 6.551 1.00 63.31 97 GLN A CA 1
ATOM 793 C C . GLN A 1 97 ? -32.765 15.193 5.223 1.00 63.31 97 GLN A C 1
ATOM 795 O O . GLN A 1 97 ? -32.942 13.989 5.030 1.00 63.31 97 GLN A O 1
ATOM 800 N N . LYS A 1 98 ? -33.109 16.125 4.330 1.00 57.38 98 LYS A N 1
ATOM 801 C CA . LYS A 1 98 ? -33.508 15.791 2.963 1.00 57.38 98 LYS A CA 1
ATOM 802 C C . LYS A 1 98 ? -32.324 15.092 2.279 1.00 57.38 98 LYS A C 1
ATOM 804 O O . LYS A 1 98 ? -31.185 15.490 2.535 1.00 57.38 98 LYS A O 1
ATOM 809 N N . PRO A 1 99 ? -32.560 14.083 1.422 1.00 45.22 99 PRO A N 1
ATOM 810 C CA . PRO A 1 99 ? -31.488 13.480 0.648 1.00 45.22 99 PRO A CA 1
ATOM 811 C C . PRO A 1 99 ? -30.799 14.582 -0.154 1.00 45.22 99 PRO A C 1
ATOM 813 O O . PRO A 1 99 ? -31.442 15.287 -0.932 1.00 45.22 99 PRO A O 1
ATOM 816 N N . SER A 1 100 ? -29.505 14.769 0.089 1.00 51.28 100 SER A N 1
ATOM 817 C CA . SER A 1 100 ? -28.694 15.681 -0.704 1.00 51.28 100 SER A CA 1
ATOM 818 C C . SER A 1 100 ? -28.682 15.172 -2.140 1.00 51.28 100 SER A C 1
ATOM 820 O O . SER A 1 100 ? -28.293 14.030 -2.397 1.00 51.28 100 SER A O 1
ATOM 822 N N . THR A 1 101 ? -29.113 16.012 -3.077 1.00 54.47 101 THR A N 1
ATOM 823 C CA . THR A 1 101 ? -28.968 15.785 -4.514 1.00 54.47 101 THR A CA 1
ATOM 824 C C . THR A 1 101 ? -27.490 15.933 -4.875 1.00 54.47 101 THR A C 1
ATOM 826 O O . THR A 1 101 ? -27.063 16.925 -5.465 1.00 54.47 101 THR A O 1
ATOM 829 N N . ALA A 1 102 ? -26.673 14.955 -4.487 1.00 42.50 102 ALA A N 1
ATOM 830 C CA . ALA A 1 102 ? -25.320 14.834 -4.989 1.00 42.50 10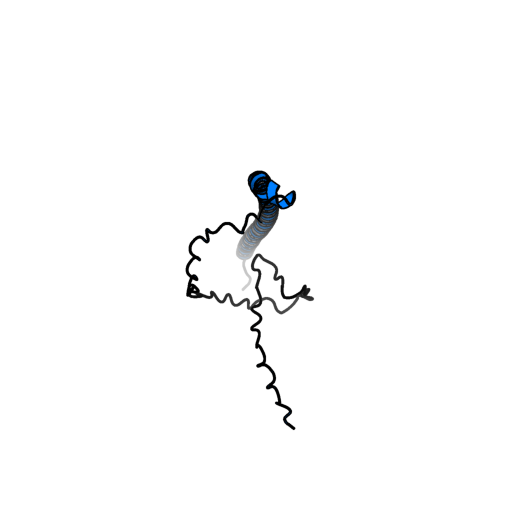2 ALA A CA 1
ATOM 831 C C . ALA A 1 102 ? -25.432 14.500 -6.480 1.00 42.50 102 ALA A C 1
ATOM 833 O O . ALA A 1 102 ? -25.792 13.386 -6.863 1.00 42.50 102 ALA A O 1
ATOM 834 N N . LYS A 1 103 ? -25.185 15.499 -7.333 1.00 44.78 103 LYS A N 1
ATOM 835 C CA . LYS A 1 103 ? -24.998 15.297 -8.768 1.00 44.78 103 LYS A CA 1
ATOM 836 C C . LYS A 1 103 ? -23.851 14.302 -8.930 1.00 44.78 103 LYS A C 1
ATOM 838 O O . LYS A 1 103 ? -22.689 14.671 -8.791 1.00 44.78 103 LYS A O 1
ATOM 843 N N . ASN A 1 104 ? -24.199 13.047 -9.204 1.00 42.47 104 ASN A N 1
ATOM 844 C CA . ASN A 1 104 ? -23.289 12.036 -9.717 1.00 42.47 104 ASN A CA 1
ATOM 845 C C . ASN A 1 104 ? -22.704 12.569 -11.027 1.00 42.47 104 ASN A C 1
ATOM 847 O O . ASN A 1 104 ? -23.254 12.346 -12.103 1.00 42.47 104 ASN A O 1
ATOM 851 N N . GLN A 1 105 ? -21.579 13.275 -10.952 1.00 42.00 105 GLN A N 1
ATOM 852 C CA . GLN A 1 105 ? -20.665 13.356 -12.081 1.00 42.00 105 GLN A CA 1
ATOM 853 C C . GLN A 1 105 ? -19.962 12.002 -12.144 1.00 42.00 105 GLN A C 1
ATOM 855 O O . GLN A 1 105 ? -18.841 11.822 -11.675 1.00 42.00 105 GLN A O 1
ATOM 860 N N . GLY A 1 106 ? -20.706 11.005 -12.628 1.00 38.84 106 GLY A N 1
ATOM 861 C CA . GLY A 1 106 ? -20.201 9.671 -12.876 1.00 38.84 106 GLY A CA 1
ATOM 862 C C . GLY A 1 106 ? -19.144 9.758 -13.961 1.00 38.84 106 GLY A C 1
ATOM 863 O O . GLY A 1 106 ? -19.468 9.798 -15.146 1.00 38.84 106 GLY A O 1
ATOM 864 N N . SER A 1 107 ? -17.876 9.778 -13.558 1.00 36.62 107 SER A N 1
ATOM 865 C CA . SER A 1 107 ? -16.788 9.426 -14.457 1.00 36.62 107 SER A CA 1
ATOM 866 C C . SER A 1 107 ? -16.923 7.938 -14.773 1.00 36.62 107 SER A C 1
ATOM 868 O O . SER A 1 107 ? -16.449 7.070 -14.037 1.00 36.62 107 SER A O 1
ATOM 870 N N . TYR A 1 108 ? -17.647 7.637 -15.850 1.00 39.91 108 TYR A N 1
ATOM 871 C CA .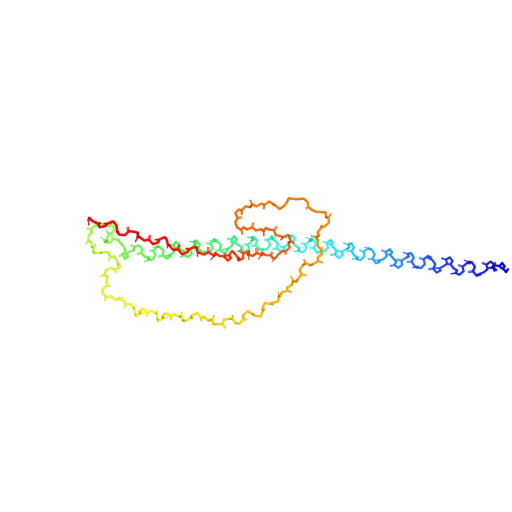 TYR A 1 108 ? -17.672 6.323 -16.473 1.00 39.91 108 TYR A CA 1
ATOM 872 C C . TYR A 1 108 ? -16.271 6.017 -17.021 1.00 39.91 108 TYR A C 1
ATOM 874 O O . TYR A 1 108 ? -15.984 6.222 -18.200 1.00 39.91 108 TYR A O 1
ATOM 882 N N . PHE A 1 109 ? -15.384 5.489 -16.179 1.00 35.28 109 PHE A N 1
ATOM 883 C CA . PHE A 1 109 ? -14.164 4.851 -16.656 1.00 35.28 109 PHE A CA 1
ATOM 884 C C . PHE A 1 109 ? -14.541 3.518 -17.307 1.00 35.28 109 PHE A C 1
ATOM 886 O O . PHE A 1 109 ? -14.725 2.486 -16.665 1.00 35.28 109 PHE A O 1
ATOM 893 N N . LYS A 1 110 ? -14.706 3.561 -18.629 1.00 36.41 110 LYS A N 1
ATOM 894 C CA . LYS A 1 110 ? -14.951 2.406 -19.490 1.00 36.41 110 LYS A CA 1
ATOM 895 C C . LYS A 1 110 ? -13.700 1.519 -19.474 1.00 36.41 110 LYS A C 1
ATOM 897 O O . LYS A 1 110 ? -12.769 1.741 -20.241 1.00 36.41 110 LYS A O 1
ATOM 902 N N . CYS A 1 111 ? -13.663 0.515 -18.598 1.00 35.78 111 CYS A N 1
ATOM 903 C CA . CYS A 1 111 ? -12.608 -0.499 -18.586 1.00 35.78 111 CYS A CA 1
ATOM 904 C C . CYS A 1 111 ? -12.795 -1.427 -19.797 1.00 35.78 111 CYS A C 1
ATOM 906 O O . CYS A 1 111 ? -13.437 -2.472 -19.730 1.00 35.78 111 CYS A O 1
ATOM 908 N N . ARG A 1 112 ? -12.298 -0.993 -20.956 1.00 40.62 112 ARG A N 1
ATOM 909 C CA . ARG A 1 112 ? -12.362 -1.733 -22.219 1.00 40.62 112 ARG A CA 1
ATOM 910 C C . ARG A 1 112 ? -10.980 -2.281 -22.571 1.00 40.62 112 ARG A C 1
ATOM 912 O O . ARG A 1 112 ? -10.501 -2.008 -23.659 1.00 40.62 112 ARG A O 1
ATOM 919 N N . TYR A 1 113 ? -10.316 -3.011 -21.671 1.00 36.97 113 TYR A N 1
ATOM 920 C CA . TYR A 1 113 ? -9.108 -3.746 -22.072 1.00 36.97 113 TYR A CA 1
ATOM 921 C C . TYR A 1 113 ? -8.654 -4.865 -21.123 1.00 36.97 113 TYR A C 1
ATOM 923 O O . TYR A 1 113 ? -7.488 -4.894 -20.797 1.00 36.97 113 TYR A O 1
ATOM 931 N N . ILE A 1 114 ? -9.490 -5.814 -20.684 1.00 39.56 114 ILE A N 1
ATOM 932 C CA . ILE A 1 114 ? -8.981 -7.154 -20.295 1.00 39.56 114 ILE A CA 1
ATOM 933 C C . ILE A 1 114 ? -10.106 -8.181 -20.502 1.00 39.56 114 ILE A C 1
ATOM 935 O O . ILE A 1 114 ? -10.895 -8.424 -19.596 1.00 39.56 114 ILE A O 1
ATOM 939 N N . ARG A 1 115 ? -10.221 -8.786 -21.693 1.00 40.03 115 ARG A N 1
ATOM 940 C CA . ARG A 1 115 ? -11.170 -9.901 -21.922 1.00 40.03 115 ARG A CA 1
ATOM 941 C C . ARG A 1 115 ? -10.559 -11.120 -22.616 1.00 40.03 115 ARG A C 1
ATOM 943 O O . ARG A 1 115 ? -11.302 -11.918 -23.170 1.00 40.03 115 ARG A O 1
ATOM 950 N N . SER A 1 116 ? -9.236 -11.291 -22.577 1.00 33.94 116 SER A N 1
ATOM 951 C CA . SER A 1 116 ? -8.616 -12.372 -23.362 1.00 33.94 116 SER A CA 1
ATOM 952 C C . SER A 1 116 ? -7.886 -13.453 -22.566 1.00 33.94 116 SER A C 1
ATOM 954 O O . SER A 1 116 ? -7.679 -14.514 -23.136 1.00 33.94 116 SER A O 1
ATOM 956 N N . LYS A 1 117 ? -7.515 -13.266 -21.286 1.00 40.59 117 LYS A N 1
ATOM 957 C CA . LYS A 1 117 ? -6.798 -14.314 -20.516 1.00 40.59 117 LYS A CA 1
ATOM 958 C C . LYS A 1 117 ? -6.886 -14.184 -18.983 1.00 40.59 117 LYS A C 1
ATOM 960 O O . LYS A 1 117 ? -5.853 -14.026 -18.349 1.00 40.59 117 LYS A O 1
ATOM 965 N N . TRP A 1 118 ? -8.065 -14.263 -18.363 1.00 33.62 118 TRP A N 1
ATOM 966 C CA . TRP A 1 118 ? -8.124 -14.500 -16.906 1.00 33.62 118 TRP A CA 1
ATOM 967 C C . TRP A 1 118 ? -9.288 -15.427 -16.542 1.00 33.62 118 TRP A C 1
ATOM 969 O O . TRP A 1 118 ? -10.438 -15.064 -16.800 1.00 33.62 118 TRP A O 1
ATOM 979 N N . PRO A 1 119 ? -9.015 -16.619 -15.978 1.00 38.03 119 PRO A N 1
ATOM 980 C CA . PRO A 1 119 ? -10.045 -17.505 -15.470 1.00 38.03 119 PRO A CA 1
ATOM 981 C C . PRO A 1 119 ? -10.364 -17.168 -14.001 1.00 38.03 119 PRO A C 1
ATOM 983 O O . PRO A 1 119 ? -9.474 -16.866 -13.214 1.00 38.03 119 PRO A O 1
ATOM 986 N N . VAL A 1 120 ? -11.652 -17.280 -13.669 1.00 40.34 120 VAL A N 1
ATOM 987 C CA . VAL A 1 120 ? -12.251 -17.323 -12.321 1.00 40.34 120 VAL A CA 1
ATOM 988 C C . VAL A 1 120 ? -12.259 -16.003 -11.532 1.00 40.34 120 VAL A C 1
ATOM 990 O O . VAL A 1 120 ? -11.364 -15.687 -10.758 1.00 40.34 120 VAL A O 1
ATOM 993 N N . ALA A 1 121 ? -13.358 -15.253 -11.670 1.00 43.72 121 ALA A N 1
ATOM 994 C CA . ALA A 1 121 ? -13.794 -14.326 -10.631 1.00 43.72 121 ALA A CA 1
ATOM 995 C C . ALA A 1 121 ? -14.385 -15.147 -9.475 1.00 43.72 121 ALA A C 1
ATOM 997 O O . ALA A 1 121 ? -15.411 -15.807 -9.644 1.00 43.72 121 ALA A O 1
ATOM 998 N N . GLU A 1 122 ? -13.736 -15.123 -8.316 1.00 36.25 122 GLU A N 1
ATOM 999 C CA . GLU A 1 122 ? -14.242 -15.773 -7.110 1.00 36.25 122 GLU A CA 1
ATOM 1000 C C . GLU A 1 122 ? -15.339 -14.890 -6.494 1.00 36.25 122 GLU A C 1
ATOM 1002 O O . GLU A 1 122 ? -15.107 -13.744 -6.097 1.00 36.25 122 GLU A O 1
ATOM 1007 N N . ARG A 1 123 ? -16.578 -15.390 -6.509 1.00 37.47 123 ARG A N 1
ATOM 1008 C CA . ARG A 1 123 ? -17.757 -14.684 -5.999 1.00 37.47 123 ARG A CA 1
ATOM 1009 C C . ARG A 1 123 ? -17.924 -15.005 -4.517 1.00 37.47 123 ARG A C 1
ATOM 1011 O O . ARG A 1 123 ? -18.380 -16.091 -4.180 1.00 37.47 123 ARG A O 1
ATOM 1018 N N . VAL A 1 124 ? -17.641 -14.040 -3.644 1.00 39.97 124 VAL A N 1
ATOM 1019 C CA . VAL A 1 124 ? -18.065 -14.087 -2.236 1.00 39.97 124 VAL A CA 1
ATOM 1020 C C . VAL A 1 124 ? -19.181 -13.055 -2.051 1.00 39.97 124 VAL A C 1
ATOM 1022 O O . VAL A 1 124 ? -18.934 -11.865 -1.858 1.00 39.97 124 VAL A O 1
ATOM 1025 N N . GLY A 1 125 ? -20.432 -13.503 -2.186 1.00 52.81 125 GLY A N 1
ATOM 1026 C CA . GLY A 1 125 ? -21.623 -12.650 -2.068 1.00 52.81 125 GLY A CA 1
ATOM 1027 C C . GLY A 1 125 ? -21.750 -11.586 -3.172 1.00 52.81 125 GLY A C 1
ATOM 1028 O O . GLY A 1 125 ? -21.441 -11.841 -4.335 1.00 52.81 125 GLY A O 1
ATOM 1029 N N . ASN A 1 126 ? -22.212 -10.384 -2.806 1.00 42.97 126 ASN A N 1
ATOM 1030 C CA . ASN A 1 126 ? -22.429 -9.249 -3.724 1.00 42.97 126 ASN A CA 1
ATOM 1031 C C . ASN A 1 126 ? -21.154 -8.441 -4.042 1.00 42.97 126 ASN A C 1
ATOM 1033 O O . ASN A 1 126 ? -21.234 -7.366 -4.637 1.00 42.97 126 ASN A O 1
ATOM 1037 N N . VAL A 1 127 ? -19.976 -8.925 -3.642 1.00 38.53 127 VAL A N 1
ATOM 1038 C CA . VAL A 1 127 ? -18.707 -8.212 -3.815 1.00 38.53 127 VAL A CA 1
ATOM 1039 C C . VAL A 1 127 ? -17.885 -8.901 -4.898 1.00 38.53 127 VAL A C 1
ATOM 1041 O O . VAL A 1 127 ? -17.397 -10.014 -4.715 1.00 38.53 127 VAL A O 1
ATOM 1044 N N . ILE A 1 128 ? -17.710 -8.222 -6.032 1.00 44.28 128 ILE A N 1
ATOM 1045 C CA . ILE A 1 128 ? -16.745 -8.621 -7.061 1.00 44.28 128 ILE A CA 1
ATOM 1046 C C . ILE A 1 128 ? -15.456 -7.847 -6.791 1.00 44.28 128 ILE A C 1
ATOM 1048 O O . ILE A 1 128 ? -15.424 -6.619 -6.882 1.00 44.28 128 ILE A O 1
ATOM 1052 N N . ARG A 1 129 ? -14.380 -8.557 -6.446 1.00 40.34 129 ARG A N 1
ATOM 1053 C CA . ARG A 1 129 ? -13.057 -7.956 -6.252 1.00 40.34 129 ARG A CA 1
ATOM 1054 C C . ARG A 1 129 ? -12.351 -7.870 -7.607 1.00 40.34 129 ARG A C 1
ATOM 1056 O O . ARG A 1 129 ? -11.923 -8.885 -8.144 1.00 40.34 129 ARG A O 1
ATOM 1063 N N . CYS A 1 130 ? -12.215 -6.667 -8.156 1.00 41.56 130 CYS A N 1
ATOM 1064 C CA . CYS A 1 130 ? -11.332 -6.414 -9.296 1.00 41.56 130 CYS A CA 1
ATOM 1065 C C . CYS A 1 130 ? -9.993 -5.874 -8.775 1.00 41.56 130 CYS A C 1
ATOM 1067 O O . CYS A 1 130 ? -9.963 -4.973 -7.938 1.00 41.56 130 CYS A O 1
ATOM 1069 N N . CYS A 1 131 ? -8.875 -6.445 -9.229 1.00 39.41 131 CYS A N 1
ATOM 1070 C CA . CYS A 1 131 ? -7.544 -6.058 -8.763 1.00 39.41 131 CYS A CA 1
ATOM 1071 C C . CYS A 1 131 ? -7.212 -4.590 -9.088 1.00 39.41 131 CYS A C 1
ATOM 1073 O O . CYS A 1 131 ? -7.135 -4.213 -10.255 1.00 39.41 131 CYS A O 1
ATOM 1075 N N . GLY A 1 132 ? -6.925 -3.814 -8.035 1.00 39.81 132 GLY A N 1
ATOM 1076 C CA . GLY A 1 132 ? -6.386 -2.451 -8.078 1.00 39.81 132 GLY A CA 1
ATOM 1077 C C . GLY A 1 132 ? -7.350 -1.409 -7.514 1.00 39.81 132 GLY A C 1
ATOM 1078 O O . GLY A 1 132 ? -8.086 -0.836 -8.295 1.00 39.81 132 GLY A O 1
ATOM 1079 N N . ASN A 1 133 ? -7.335 -1.189 -6.187 1.00 43.34 133 ASN A N 1
ATOM 1080 C CA . ASN A 1 133 ? -7.966 -0.119 -5.372 1.00 43.34 133 ASN A CA 1
ATOM 1081 C C . ASN A 1 133 ? -9.347 0.464 -5.763 1.00 43.34 133 ASN A C 1
ATOM 1083 O O . ASN A 1 133 ? -9.804 1.414 -5.134 1.00 43.34 133 ASN A O 1
ATOM 1087 N N . VAL A 1 134 ? -10.060 -0.116 -6.723 1.00 41.59 134 VAL A N 1
ATOM 1088 C CA . VAL A 1 134 ? -11.413 0.259 -7.115 1.00 41.59 134 VAL A CA 1
ATOM 1089 C C . VAL A 1 134 ? -12.315 -0.898 -6.723 1.00 41.59 134 VAL A C 1
ATOM 1091 O O . VAL A 1 134 ? -12.410 -1.914 -7.410 1.00 41.59 134 VAL A O 1
ATOM 1094 N N . VAL A 1 135 ? -12.966 -0.754 -5.572 1.00 42.28 135 VAL A N 1
ATOM 1095 C CA . VAL A 1 135 ? -14.087 -1.615 -5.204 1.00 42.28 135 VAL A CA 1
ATOM 1096 C C . VAL A 1 135 ? -15.268 -1.182 -6.067 1.00 42.28 135 VAL A C 1
ATOM 1098 O O . VAL A 1 135 ? -15.898 -0.160 -5.806 1.00 42.28 135 VAL A O 1
ATOM 1101 N N . CYS A 1 136 ? -15.563 -1.938 -7.122 1.00 40.09 136 CYS A N 1
ATOM 1102 C CA . CYS A 1 136 ? -16.819 -1.777 -7.840 1.00 40.09 136 CYS A CA 1
ATOM 1103 C C . CYS A 1 136 ? -17.934 -2.373 -6.974 1.00 40.09 136 CYS A C 1
ATOM 1105 O O . CYS A 1 136 ? -18.117 -3.590 -6.944 1.00 40.09 136 CYS A O 1
ATOM 1107 N N . VAL A 1 137 ? -18.686 -1.529 -6.266 1.00 37.53 137 VAL A N 1
ATOM 1108 C CA . VAL A 1 137 ? -19.979 -1.948 -5.717 1.00 37.53 137 VAL A CA 1
ATOM 1109 C C . VAL A 1 137 ? -20.909 -2.113 -6.912 1.00 37.53 137 VAL A C 1
ATOM 1111 O O . VAL A 1 137 ? -21.301 -1.130 -7.540 1.00 37.53 137 VAL A O 1
ATOM 1114 N N . ALA A 1 138 ? -21.224 -3.356 -7.274 1.00 37.91 138 ALA A N 1
ATOM 1115 C CA . ALA A 1 138 ? -22.304 -3.606 -8.211 1.00 37.91 138 ALA A CA 1
ATOM 1116 C C . ALA A 1 138 ? -23.588 -3.081 -7.560 1.00 37.91 138 ALA A C 1
ATOM 1118 O O . ALA A 1 138 ? -24.080 -3.653 -6.587 1.00 37.91 138 ALA A O 1
ATOM 1119 N N . ALA A 1 139 ? -24.112 -1.964 -8.064 1.00 33.50 139 ALA A N 1
ATOM 1120 C CA . ALA A 1 139 ? -25.467 -1.551 -7.756 1.00 33.50 139 ALA A CA 1
ATOM 1121 C C . ALA A 1 139 ? -26.394 -2.622 -8.340 1.00 33.50 139 ALA A C 1
ATOM 1123 O O . ALA A 1 139 ? -26.692 -2.622 -9.534 1.00 33.50 139 ALA A O 1
ATOM 1124 N N . VAL A 1 140 ? -26.805 -3.580 -7.509 1.00 34.66 140 VAL A N 1
ATOM 1125 C CA . VAL A 1 140 ? -27.949 -4.432 -7.817 1.00 34.66 140 VAL A CA 1
ATOM 1126 C C . VAL A 1 140 ? -29.143 -3.489 -7.855 1.00 34.66 140 VAL A C 1
ATOM 1128 O O . VAL A 1 140 ? -29.636 -3.061 -6.812 1.00 34.66 140 VAL A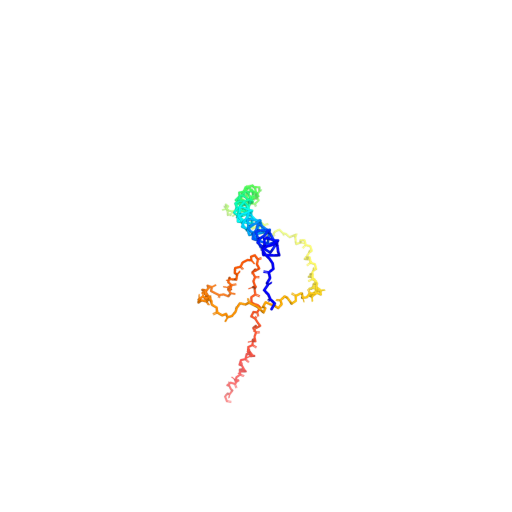 O 1
ATOM 1131 N N . ALA A 1 141 ? -29.576 -3.118 -9.059 1.00 36.41 141 ALA A N 1
ATOM 1132 C CA . ALA A 1 141 ? -30.918 -2.606 -9.258 1.00 36.41 141 ALA A CA 1
ATOM 1133 C C . ALA A 1 141 ? -31.864 -3.733 -8.828 1.00 36.41 141 ALA A C 1
ATOM 1135 O O . ALA A 1 141 ? -32.103 -4.677 -9.577 1.00 36.41 141 ALA A O 1
ATOM 1136 N N . GLN A 1 142 ? -32.321 -3.687 -7.578 1.00 33.50 142 GLN A N 1
ATOM 1137 C CA . GLN A 1 142 ? -33.416 -4.527 -7.125 1.00 33.50 142 GLN A CA 1
ATOM 1138 C C . GLN A 1 142 ? -34.649 -4.052 -7.888 1.00 33.50 142 GLN A C 1
ATOM 1140 O O . GLN A 1 142 ? -35.284 -3.066 -7.521 1.00 33.50 142 GLN A O 1
ATOM 1145 N N . THR A 1 143 ? -34.972 -4.727 -8.986 1.00 35.28 143 THR A N 1
ATOM 1146 C CA . THR A 1 143 ? -36.345 -4.773 -9.476 1.00 35.28 143 THR A CA 1
ATOM 1147 C C . THR A 1 143 ? -37.141 -5.501 -8.402 1.00 35.28 143 THR A C 1
ATOM 1149 O O . THR A 1 143 ? -37.168 -6.729 -8.371 1.00 35.28 143 THR A O 1
ATOM 1152 N N . VAL A 1 144 ? -37.693 -4.740 -7.459 1.00 35.53 144 VAL A N 1
ATOM 1153 C CA . VAL A 1 144 ? -38.685 -5.238 -6.507 1.00 35.53 144 VAL A CA 1
ATOM 1154 C C . VAL A 1 144 ? -39.895 -5.671 -7.342 1.00 35.53 144 VAL A C 1
ATOM 1156 O O . VAL A 1 144 ? -40.474 -4.814 -8.014 1.00 35.53 144 VAL A O 1
ATOM 1159 N N . PRO A 1 145 ? -40.263 -6.964 -7.388 1.00 37.62 145 PRO A N 1
ATOM 1160 C CA . PRO A 1 145 ? -41.531 -7.350 -7.990 1.00 37.62 145 PRO A CA 1
ATOM 1161 C C . PRO A 1 145 ? -42.673 -6.766 -7.138 1.00 37.62 145 PRO A C 1
ATOM 1163 O O . PRO A 1 145 ? -42.554 -6.750 -5.908 1.00 37.62 145 PRO A O 1
ATOM 1166 N N . PRO A 1 146 ? -43.760 -6.254 -7.745 1.00 39.34 146 PRO A N 1
ATOM 1167 C CA . PRO A 1 146 ? -44.903 -5.780 -6.974 1.00 39.34 146 PRO A CA 1
ATOM 1168 C C . PRO A 1 146 ? -45.495 -6.935 -6.144 1.00 39.34 146 PRO A C 1
ATOM 1170 O O . PRO A 1 146 ? -45.436 -8.088 -6.581 1.00 39.34 146 PRO A O 1
ATOM 1173 N N . PRO A 1 147 ? -46.036 -6.653 -4.944 1.00 39.56 147 PRO A N 1
ATOM 1174 C CA . PRO A 1 147 ? -46.606 -7.685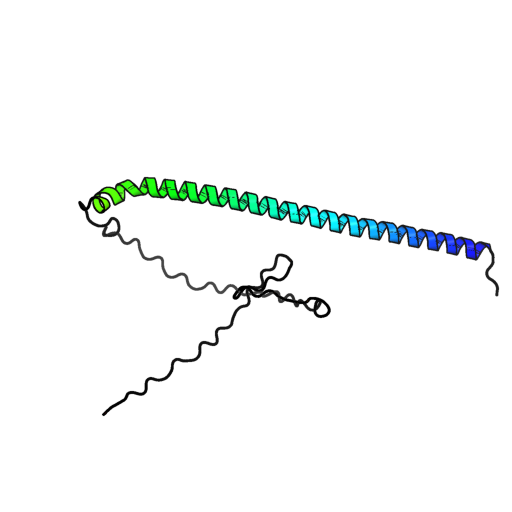 -4.085 1.00 39.56 147 PRO A CA 1
ATOM 1175 C C . PRO A 1 147 ? -47.812 -8.358 -4.764 1.00 39.56 147 PRO A C 1
ATOM 1177 O O . PRO A 1 147 ? -48.546 -7.683 -5.492 1.00 39.56 147 PRO A O 1
ATOM 1180 N N . PRO A 1 148 ? -48.039 -9.665 -4.534 1.00 36.94 148 PRO A N 1
ATOM 1181 C CA . PRO A 1 148 ? -49.221 -10.344 -5.043 1.00 36.94 148 PRO A CA 1
ATOM 1182 C C . PRO A 1 148 ? -50.478 -9.724 -4.424 1.00 36.94 148 PRO A C 1
ATOM 1184 O O . PRO A 1 148 ? -50.563 -9.532 -3.211 1.00 36.94 148 PRO A O 1
ATOM 1187 N N . SER A 1 149 ? -51.436 -9.389 -5.283 1.00 37.28 149 SER A N 1
ATOM 1188 C CA . SER A 1 149 ? -52.790 -8.992 -4.919 1.00 37.28 149 SER A CA 1
ATOM 1189 C C . SER A 1 149 ? -53.430 -10.066 -4.039 1.00 37.28 149 SER A C 1
ATOM 1191 O O . SER A 1 149 ? -53.496 -11.229 -4.432 1.00 37.28 149 SER A O 1
ATOM 1193 N N . CYS A 1 150 ? -53.885 -9.673 -2.848 1.00 29.81 150 CYS A N 1
ATOM 1194 C CA . CYS A 1 150 ? -54.737 -10.504 -2.009 1.00 29.81 150 CYS A CA 1
ATOM 1195 C C . CYS A 1 150 ? -56.059 -10.744 -2.749 1.00 29.81 150 CYS A C 1
ATOM 1197 O O . CYS A 1 150 ? -56.842 -9.810 -2.917 1.00 29.81 150 CYS A O 1
ATOM 1199 N N . GLU A 1 151 ? -56.297 -11.976 -3.192 1.00 33.84 151 GLU A N 1
ATOM 1200 C CA . GLU A 1 151 ? -57.649 -12.461 -3.464 1.00 33.84 151 GLU A CA 1
ATOM 1201 C C . GLU A 1 151 ? -58.385 -12.495 -2.116 1.00 33.84 151 GLU A C 1
ATOM 1203 O O . GLU A 1 151 ? -58.021 -13.239 -1.203 1.00 33.84 151 GLU A O 1
ATOM 1208 N N . GLU A 1 152 ? -59.365 -11.606 -1.965 1.00 35.69 152 GLU A N 1
ATOM 1209 C CA . GLU A 1 152 ? -60.335 -11.628 -0.876 1.00 35.69 152 GLU A CA 1
ATOM 1210 C C . GLU A 1 152 ? -61.296 -12.786 -1.165 1.00 35.69 152 GLU A C 1
ATOM 1212 O O . GLU A 1 152 ? -62.243 -12.655 -1.938 1.00 35.69 152 GLU A O 1
ATOM 1217 N N . GLU A 1 153 ? -61.012 -13.945 -0.570 1.00 36.22 153 GLU A N 1
ATOM 1218 C CA . GLU A 1 153 ? -61.960 -15.048 -0.445 1.00 36.22 153 GLU A CA 1
ATOM 1219 C C . GLU A 1 153 ? -63.155 -14.532 0.366 1.00 36.22 153 GLU A C 1
ATOM 1221 O O . GLU A 1 153 ? -63.077 -14.320 1.580 1.00 36.22 153 GLU A O 1
ATOM 1226 N N . LYS A 1 154 ? -64.254 -14.255 -0.336 1.00 36.34 154 LYS A N 1
ATOM 1227 C CA . LYS A 1 154 ? -65.541 -13.915 0.257 1.00 36.34 154 LYS A CA 1
ATOM 1228 C C . LYS A 1 154 ? -66.538 -15.009 -0.094 1.00 36.34 154 LYS A C 1
ATOM 1230 O O . LYS A 1 154 ? -66.643 -15.410 -1.251 1.00 36.34 154 LYS A O 1
ATOM 1235 N N . SER A 1 155 ? -67.186 -15.473 0.970 1.00 37.34 155 SER A N 1
ATOM 1236 C CA . SER A 1 155 ? -68.282 -16.440 1.028 1.00 37.34 155 SER A CA 1
ATOM 1237 C C . SER A 1 155 ? -69.382 -16.232 -0.008 1.00 37.34 155 SER A C 1
ATOM 1239 O O . SER A 1 155 ? -69.619 -15.075 -0.421 1.00 37.34 155 SER A O 1
#

pLDDT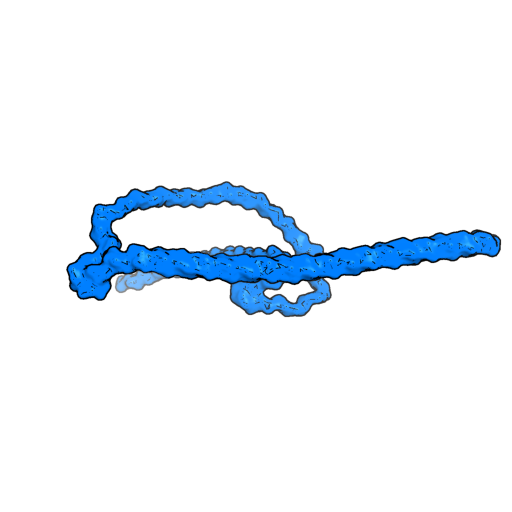: mean 70.66, std 27.0, range [29.81, 98.75]

Radius of gyration: 33.59 Å; chains: 1; bounding box: 101×36×99 Å

Secondary structure (DSSP, 8-state):
-PPPHHHHHHHHHHHHHHHHHHHHHHHHHHHHHHHHHHHHHHHHHHHHHHHHHHHHHHHHHHHHHHHHHHHHHHHHHTTSS--TT-SS--------PPPP------------S--SS------BTTB---SSS---B-------PPPPP------

InterPro domains:
  IPR028006 Centrosomal protein 15-like [PF15134] (1-59)
  IPR028006 Centrosomal protein 15-like [PTHR14286] (58-86)